Protein AF-A0A1X1TMJ6-F1 (afdb_monomer_lite)

pLDDT: mean 91.15, std 13.56, range [28.78, 98.31]

InterPro domains:
  IPR012309 DNA ligase, ATP-dependent, C-terminal [PF04679] (5-87)
  IPR012340 Nucleic acid-binding, OB-fold [G3DSA:2.40.50.140] (2-95)
  IPR012340 Nucleic acid-binding, OB-fold [SSF50249] (7-92)

Radius of gyration: 13.51 Å; chains: 1; bounding box: 33×28×32 Å

Secondary structure (DSSP, 8-state):
-----TT-BPP-----SS--HHHHHHHHHHHGGGEESS--BSSPPPHHHHTT--EE-TT--EEEE-SEE-TTSPEES-EEEEE-TT--GGG----

Organism: NCBI:txid188915

Sequence (95 aa):
MSAIKADGLRFVGRVGTGFTERQLAALKEMLAPLRTGESPFREPLARPDAKGVTFVEPTVVAEVRYSERTADGRLRQPSWRGLRPDKTPGEVEWE

Foldseek 3Di:
DAPPPPQFDADQDDADAADDPVRVVVCCVVQVVFFDPDARHNDDDDPVVPPPDTHGDPWWAFDWDADDQDPVGHGHPIYGDTTPPVDGPNPDDDD

Structure (mmCIF, N/CA/C/O backbone):
data_AF-A0A1X1TMJ6-F1
#
_entry.id   AF-A0A1X1TMJ6-F1
#
loop_
_atom_site.group_PDB
_atom_site.id
_atom_site.type_symbol
_atom_site.label_atom_id
_atom_site.label_alt_id
_atom_site.label_comp_id
_atom_site.label_asym_id
_atom_site.label_entity_id
_atom_site.label_seq_id
_atom_site.pdbx_PDB_ins_code
_atom_site.Cartn_x
_atom_site.Cartn_y
_atom_site.Cartn_z
_atom_site.occupancy
_atom_site.B_iso_or_equiv
_atom_site.auth_seq_id
_atom_site.auth_comp_id
_atom_site.auth_asym_id
_atom_site.auth_atom_id
_atom_site.pdbx_PDB_model_num
ATOM 1 N N . MET A 1 1 ? -21.508 -11.706 -4.835 1.00 28.78 1 MET A N 1
ATOM 2 C CA . MET A 1 1 ? -20.476 -12.719 -5.144 1.00 28.78 1 MET A CA 1
ATOM 3 C C . MET A 1 1 ? -19.283 -11.979 -5.722 1.00 28.78 1 MET A C 1
ATOM 5 O O . MET A 1 1 ? -19.422 -11.367 -6.770 1.00 28.78 1 MET A O 1
ATOM 9 N N . SER A 1 2 ? -18.186 -11.913 -4.966 1.00 34.38 2 SER A N 1
ATOM 10 C CA . SER A 1 2 ? -16.990 -11.137 -5.310 1.00 34.38 2 SER A CA 1
ATOM 11 C C . SER A 1 2 ? -16.199 -11.863 -6.396 1.00 34.38 2 SER A C 1
ATOM 13 O O . SER A 1 2 ? -15.724 -12.972 -6.165 1.00 34.38 2 SER A O 1
ATOM 15 N N . ALA A 1 3 ? -16.069 -11.256 -7.574 1.00 39.62 3 ALA A N 1
ATOM 16 C CA . ALA A 1 3 ? -15.170 -11.726 -8.619 1.00 39.62 3 ALA A CA 1
ATOM 17 C C . ALA A 1 3 ? -13.757 -11.195 -8.349 1.00 39.62 3 ALA A C 1
ATOM 19 O O . ALA A 1 3 ? -13.215 -10.392 -9.102 1.00 39.62 3 ALA A O 1
ATOM 20 N N . ILE A 1 4 ? -13.132 -11.685 -7.281 1.00 49.25 4 ILE A N 1
ATOM 21 C CA . ILE A 1 4 ? -11.691 -11.907 -7.362 1.00 49.25 4 ILE A CA 1
ATOM 22 C C . ILE A 1 4 ? -11.595 -13.112 -8.275 1.00 49.25 4 ILE A C 1
ATOM 24 O O . ILE A 1 4 ? -11.924 -14.226 -7.875 1.00 49.25 4 ILE A O 1
ATOM 28 N N . LYS A 1 5 ? -11.325 -12.840 -9.554 1.00 46.12 5 LYS A N 1
ATOM 29 C CA . LYS A 1 5 ? -11.083 -13.848 -10.587 1.00 46.12 5 LYS A CA 1
ATOM 30 C C . LYS A 1 5 ? -10.297 -15.014 -9.966 1.00 46.12 5 LYS A C 1
ATOM 32 O O . LYS A 1 5 ? -9.360 -14.770 -9.205 1.00 46.12 5 LYS A O 1
ATOM 37 N N . ALA A 1 6 ? -10.717 -16.251 -10.250 1.00 55.44 6 ALA A N 1
ATOM 38 C CA . ALA A 1 6 ? -10.228 -17.510 -9.662 1.00 55.44 6 ALA A CA 1
ATOM 39 C C . ALA A 1 6 ? -8.693 -17.732 -9.755 1.00 55.44 6 ALA A C 1
ATOM 41 O O . ALA A 1 6 ? -8.162 -18.734 -9.290 1.00 55.44 6 ALA A O 1
ATOM 42 N N . ASP A 1 7 ? -7.994 -16.783 -10.361 1.00 75.69 7 ASP A N 1
ATOM 43 C CA . ASP A 1 7 ? -6.587 -16.688 -10.682 1.00 75.69 7 ASP A CA 1
ATOM 44 C C . ASP A 1 7 ? -5.782 -15.748 -9.756 1.00 75.69 7 ASP A C 1
ATOM 46 O O . ASP A 1 7 ? -4.573 -15.701 -9.918 1.00 75.69 7 ASP A O 1
ATOM 50 N N . GLY A 1 8 ? -6.369 -15.061 -8.765 1.00 87.12 8 GLY A N 1
ATOM 51 C CA . GLY A 1 8 ? -5.627 -14.284 -7.747 1.00 87.12 8 GLY A CA 1
ATOM 52 C C . GLY A 1 8 ? -5.089 -12.914 -8.208 1.00 87.12 8 GLY A C 1
ATOM 53 O O . GLY A 1 8 ? -5.175 -12.536 -9.378 1.00 87.12 8 GLY A O 1
ATOM 54 N N . LEU A 1 9 ? -4.539 -12.120 -7.278 1.00 93.12 9 LEU A N 1
ATOM 55 C CA . LEU A 1 9 ? -4.054 -10.761 -7.564 1.00 93.12 9 LEU A CA 1
ATOM 56 C C . LEU A 1 9 ? -2.728 -10.758 -8.338 1.00 93.12 9 LEU A C 1
ATOM 58 O O . LEU A 1 9 ? -1.814 -11.526 -8.043 1.00 93.12 9 LEU A O 1
ATOM 62 N N . ARG A 1 10 ? -2.562 -9.819 -9.275 1.00 92.69 10 ARG A N 1
ATOM 63 C CA . ARG A 1 10 ? -1.252 -9.524 -9.878 1.00 92.69 10 ARG A CA 1
ATOM 64 C C . ARG A 1 10 ? -0.527 -8.474 -9.047 1.00 92.69 10 ARG A C 1
ATOM 66 O O . ARG A 1 10 ? -1.081 -7.414 -8.767 1.00 92.69 10 ARG A O 1
ATOM 73 N N . PHE A 1 11 ? 0.714 -8.754 -8.663 1.00 94.69 11 PHE A N 1
ATOM 74 C CA . PHE A 1 11 ? 1.536 -7.788 -7.945 1.00 94.69 11 PHE A CA 1
ATOM 75 C C . PHE A 1 11 ? 2.043 -6.701 -8.895 1.00 94.69 11 PHE A C 1
ATOM 77 O O . PHE A 1 11 ? 2.761 -6.989 -9.847 1.00 94.69 11 PHE A O 1
ATOM 84 N N . VAL A 1 12 ? 1.689 -5.447 -8.613 1.00 95.50 12 VAL A N 1
ATOM 85 C CA . VAL A 1 12 ? 2.035 -4.286 -9.455 1.00 95.50 12 VAL A CA 1
ATOM 86 C C . VAL A 1 12 ? 3.027 -3.334 -8.778 1.00 95.50 12 VAL A C 1
ATOM 88 O O . VAL A 1 12 ? 3.327 -2.269 -9.308 1.00 95.50 12 VAL A O 1
ATOM 91 N N . GLY A 1 13 ? 3.562 -3.712 -7.613 1.00 94.31 13 GLY A N 1
ATOM 92 C CA . GLY A 1 13 ? 4.543 -2.933 -6.858 1.00 94.31 13 GLY A CA 1
ATOM 93 C C . GLY A 1 13 ? 4.085 -2.549 -5.451 1.00 94.31 13 GLY A C 1
ATOM 94 O O . GLY A 1 13 ? 2.992 -2.892 -5.001 1.00 94.31 13 GLY A O 1
ATOM 95 N N . ARG A 1 14 ? 4.961 -1.831 -4.740 1.00 95.44 14 ARG A N 1
ATOM 96 C CA . ARG A 1 14 ? 4.736 -1.335 -3.374 1.00 95.44 14 ARG A CA 1
ATOM 97 C C . ARG A 1 14 ? 4.500 0.167 -3.399 1.00 95.44 14 ARG A C 1
ATOM 99 O O . ARG A 1 14 ? 5.181 0.883 -4.127 1.00 95.44 14 ARG A O 1
ATOM 106 N N . VAL A 1 15 ? 3.613 0.644 -2.532 1.00 97.19 15 VAL A N 1
ATOM 107 C CA . VAL A 1 15 ? 3.401 2.078 -2.297 1.00 97.19 15 VAL A CA 1
ATOM 108 C C . VAL A 1 15 ? 3.950 2.431 -0.923 1.00 97.19 15 VAL A C 1
ATOM 110 O O . VAL A 1 15 ? 3.547 1.834 0.071 1.00 97.19 15 VAL A O 1
ATOM 113 N N . GLY A 1 16 ? 4.896 3.370 -0.873 1.00 95.25 16 GLY A N 1
ATOM 114 C CA . GLY A 1 16 ? 5.585 3.766 0.364 1.00 95.25 16 GLY A CA 1
ATOM 115 C C . GLY A 1 16 ? 5.534 5.263 0.673 1.00 95.25 16 GLY A C 1
ATOM 116 O O . GLY A 1 16 ? 6.113 5.695 1.661 1.00 95.25 16 GLY A O 1
ATOM 117 N N . THR A 1 17 ? 4.871 6.061 -0.164 1.00 97.62 17 THR A N 1
ATOM 118 C CA . THR A 1 17 ? 4.800 7.527 -0.054 1.00 97.62 17 THR A CA 1
ATOM 119 C C . THR A 1 17 ? 3.355 8.010 -0.185 1.00 97.62 17 THR A C 1
ATOM 121 O O . THR A 1 17 ? 2.477 7.256 -0.605 1.00 97.62 17 THR A O 1
ATOM 124 N N . GLY A 1 18 ? 3.095 9.271 0.174 1.00 97.25 18 GLY A N 1
ATOM 125 C CA . GLY A 1 18 ? 1.765 9.893 0.066 1.00 97.25 18 GLY A CA 1
ATOM 126 C C . GLY A 1 18 ? 0.827 9.615 1.245 1.00 97.25 18 GLY A C 1
ATOM 127 O O . GLY A 1 18 ? -0.309 10.079 1.244 1.00 97.25 18 GLY A O 1
ATOM 128 N N . PHE A 1 19 ? 1.290 8.886 2.262 1.00 98.19 19 PHE A N 1
ATOM 129 C CA . PHE A 1 19 ? 0.546 8.678 3.499 1.00 98.19 19 PHE A CA 1
ATOM 130 C C . PHE A 1 19 ? 0.848 9.773 4.522 1.00 98.19 19 PHE A C 1
ATOM 132 O O . PHE A 1 19 ? 1.992 10.194 4.687 1.00 98.19 19 PHE A O 1
ATOM 139 N N . THR A 1 20 ? -0.172 10.158 5.276 1.00 97.75 20 THR A N 1
ATOM 140 C CA . THR A 1 20 ? -0.022 10.827 6.574 1.00 97.75 20 THR A CA 1
ATOM 141 C C . THR A 1 20 ? 0.072 9.788 7.694 1.00 97.75 20 THR A C 1
ATOM 143 O O . THR A 1 20 ? -0.423 8.667 7.554 1.00 97.75 20 THR A O 1
ATOM 146 N N . GLU A 1 21 ? 0.633 10.158 8.847 1.00 97.62 21 GLU A N 1
ATOM 147 C CA . GLU A 1 21 ? 0.692 9.269 10.021 1.00 97.62 21 GLU A CA 1
ATOM 148 C C . GLU A 1 21 ? -0.700 8.792 10.458 1.00 97.62 21 GLU A C 1
ATOM 150 O O . GLU A 1 21 ? -0.905 7.609 10.732 1.00 97.62 21 GLU A O 1
ATOM 155 N N . ARG A 1 22 ? -1.692 9.692 10.427 1.00 97.62 22 ARG A N 1
ATOM 156 C CA . ARG A 1 22 ? -3.092 9.365 10.730 1.00 97.62 22 ARG A CA 1
ATOM 157 C C . ARG A 1 22 ? -3.654 8.308 9.779 1.00 97.62 22 ARG A C 1
ATOM 159 O O . ARG A 1 22 ? -4.372 7.416 10.221 1.00 97.62 22 ARG A O 1
ATOM 166 N N . GLN A 1 23 ? -3.341 8.396 8.486 1.00 97.25 23 GLN A N 1
ATOM 167 C CA . GLN A 1 23 ? -3.774 7.392 7.512 1.00 97.25 23 GLN A CA 1
ATOM 168 C C . GLN A 1 23 ? -3.103 6.042 7.761 1.00 97.25 23 GLN A C 1
ATOM 170 O O . GLN A 1 23 ? -3.778 5.022 7.679 1.00 97.25 23 GLN A O 1
ATOM 175 N N . LEU A 1 24 ? -1.811 6.018 8.102 1.00 97.81 24 LEU A N 1
ATOM 176 C CA . LEU A 1 24 ? -1.116 4.772 8.439 1.00 97.81 24 LEU A CA 1
ATOM 177 C C . LEU A 1 24 ? -1.728 4.097 9.671 1.00 97.81 24 LEU A C 1
ATOM 179 O O . LEU A 1 24 ? -1.951 2.887 9.650 1.00 97.81 24 LEU A O 1
ATOM 183 N N . ALA A 1 25 ? -2.039 4.869 10.717 1.00 97.81 25 ALA A N 1
ATOM 184 C CA . ALA A 1 25 ? -2.707 4.355 11.911 1.00 97.81 25 ALA A CA 1
ATOM 185 C C . ALA A 1 25 ? -4.088 3.764 11.575 1.00 97.81 25 ALA A C 1
ATOM 187 O O . ALA A 1 25 ? -4.355 2.608 11.901 1.00 97.81 25 ALA A O 1
ATOM 188 N N . ALA A 1 26 ? -4.914 4.508 10.832 1.00 96.81 26 ALA A N 1
ATOM 189 C CA . ALA A 1 26 ? -6.241 4.051 10.419 1.00 96.81 26 ALA A CA 1
ATOM 190 C C . ALA A 1 26 ? -6.184 2.795 9.530 1.00 96.81 26 ALA A C 1
ATOM 192 O O . ALA A 1 26 ? -6.950 1.854 9.729 1.00 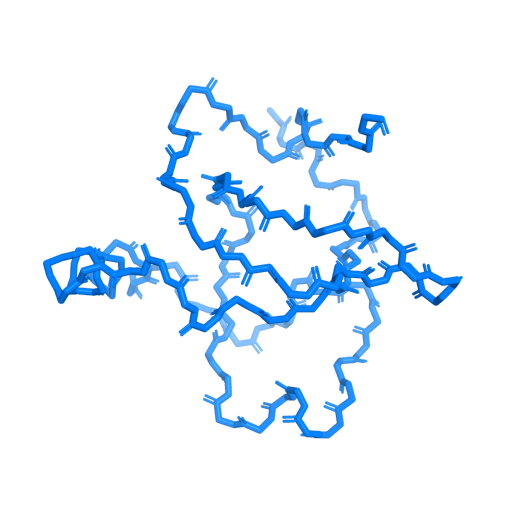96.81 26 ALA A O 1
ATOM 193 N N . LEU A 1 27 ? -5.248 2.741 8.575 1.00 97.31 27 LEU A N 1
ATOM 194 C CA . LEU A 1 27 ? -5.044 1.563 7.729 1.00 97.31 27 LEU A CA 1
ATOM 195 C C . LEU A 1 27 ? -4.622 0.350 8.555 1.00 97.31 27 LEU A C 1
ATOM 197 O O . LEU A 1 27 ? -5.108 -0.749 8.311 1.00 97.31 27 LEU A O 1
ATOM 201 N N . LYS A 1 28 ? -3.744 0.533 9.545 1.00 97.31 28 LYS A N 1
ATOM 202 C CA . LYS A 1 28 ? -3.300 -0.561 10.415 1.00 97.31 28 LYS A CA 1
ATOM 203 C C . LYS A 1 28 ? -4.466 -1.175 11.190 1.00 97.31 28 LYS A C 1
ATOM 205 O O . LYS A 1 28 ? -4.540 -2.398 11.268 1.00 97.31 28 LYS A O 1
ATOM 210 N N . GLU A 1 29 ? -5.347 -0.349 11.746 1.00 98.00 29 GLU A N 1
ATOM 211 C CA . GLU A 1 29 ? -6.538 -0.806 12.472 1.00 98.00 29 GLU A CA 1
ATOM 212 C C . GLU A 1 29 ? -7.533 -1.500 11.539 1.00 98.00 29 GLU A C 1
ATOM 214 O O . GLU A 1 29 ? -7.962 -2.617 11.818 1.00 98.00 29 GLU A O 1
ATOM 219 N N . MET A 1 30 ? -7.829 -0.886 10.391 1.00 97.56 30 MET A 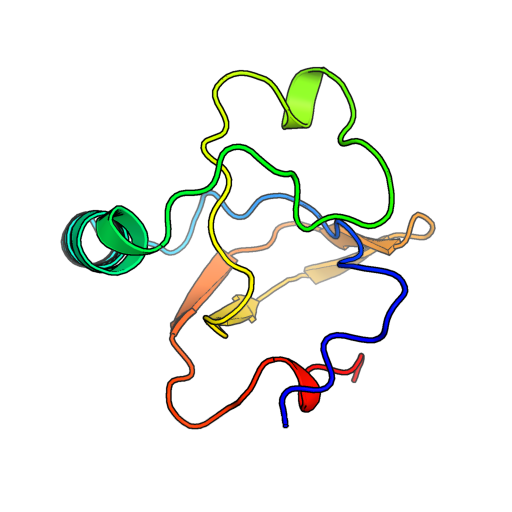N 1
ATOM 220 C CA . MET A 1 30 ? -8.765 -1.423 9.401 1.00 97.56 30 MET A CA 1
ATOM 221 C C . MET A 1 30 ? -8.294 -2.756 8.797 1.00 97.56 30 MET A C 1
ATOM 223 O O . MET A 1 30 ? -9.106 -3.645 8.556 1.00 97.56 30 MET A O 1
ATOM 227 N N . LEU A 1 31 ? -6.991 -2.911 8.547 1.00 97.88 31 LEU A N 1
ATOM 228 C CA . LEU A 1 31 ? -6.420 -4.119 7.942 1.00 97.88 31 LEU A CA 1
ATOM 229 C C . LEU A 1 31 ? -6.148 -5.239 8.957 1.00 97.88 31 LEU A C 1
ATOM 231 O O . LEU A 1 31 ? -5.991 -6.392 8.560 1.00 97.88 31 LEU A O 1
ATOM 235 N N . ALA A 1 32 ? -6.076 -4.935 10.257 1.00 98.19 32 ALA A N 1
ATOM 236 C CA . ALA A 1 32 ? -5.823 -5.928 11.301 1.00 98.19 32 ALA A CA 1
ATOM 237 C C . ALA A 1 32 ? -6.795 -7.129 11.298 1.00 98.19 32 ALA A C 1
ATOM 239 O O . ALA A 1 32 ? -6.293 -8.253 11.377 1.00 98.19 32 ALA A O 1
ATOM 240 N N . PRO A 1 33 ? -8.128 -6.956 11.183 1.00 98.06 33 PRO A N 1
ATOM 241 C CA . PRO A 1 33 ? -9.058 -8.086 11.133 1.00 98.06 33 PRO A CA 1
ATOM 242 C C . PRO A 1 33 ? -9.004 -8.873 9.817 1.00 98.06 33 PRO A C 1
ATOM 244 O O . PRO A 1 33 ? -9.491 -9.993 9.775 1.00 98.06 33 PRO A O 1
ATOM 247 N N . LEU A 1 34 ? -8.408 -8.315 8.759 1.00 97.75 34 LEU A N 1
ATOM 248 C CA . LEU A 1 34 ? -8.330 -8.950 7.440 1.00 97.75 34 LEU A CA 1
ATOM 249 C C . LEU A 1 34 ? -7.075 -9.808 7.265 1.00 97.75 34 LEU A C 1
ATOM 251 O O . LEU A 1 34 ? -6.834 -10.315 6.176 1.00 97.75 34 LEU A O 1
ATOM 255 N N . ARG A 1 35 ? -6.224 -9.931 8.287 1.00 97.81 35 ARG A N 1
ATOM 256 C CA . ARG A 1 35 ? -4.968 -10.681 8.181 1.00 97.81 35 ARG A CA 1
ATOM 257 C C . ARG A 1 35 ? -5.231 -12.141 7.836 1.00 97.81 35 ARG A C 1
ATOM 259 O O . ARG A 1 35 ? -6.042 -12.798 8.479 1.00 97.81 35 ARG A O 1
ATOM 266 N N . THR A 1 36 ? -4.463 -12.658 6.888 1.00 96.00 36 THR A N 1
ATOM 267 C CA . THR A 1 36 ? -4.519 -14.060 6.469 1.00 96.00 36 THR A CA 1
ATOM 268 C C . THR A 1 36 ? -3.115 -14.652 6.375 1.00 96.00 36 THR A C 1
ATOM 270 O O . THR A 1 36 ? -2.130 -13.938 6.167 1.00 96.00 36 THR A O 1
ATOM 273 N N . GLY A 1 37 ? -3.020 -15.969 6.569 1.00 94.12 37 GLY A N 1
ATOM 274 C CA . GLY A 1 37 ? -1.793 -16.732 6.337 1.00 94.12 37 GLY A CA 1
ATOM 275 C C . GLY A 1 37 ? -1.550 -17.051 4.860 1.00 94.12 37 GLY A C 1
ATOM 276 O O . GLY A 1 37 ? -0.434 -17.415 4.494 1.00 94.12 37 GLY A O 1
ATOM 277 N N . GLU A 1 38 ? -2.570 -16.901 4.012 1.00 92.38 38 GLU A N 1
ATOM 278 C CA . GLU A 1 38 ? -2.504 -17.229 2.589 1.00 92.38 38 GLU A CA 1
ATOM 279 C C . GLU A 1 38 ? -2.214 -15.988 1.739 1.00 92.38 38 GLU A C 1
ATOM 281 O O . GLU A 1 38 ? -2.771 -14.910 1.949 1.00 92.38 38 GLU A O 1
ATOM 286 N N . SER A 1 39 ? -1.327 -16.132 0.753 1.00 94.88 39 SER A N 1
ATOM 287 C CA . SER A 1 39 ? -1.035 -15.054 -0.193 1.00 94.88 39 SER A CA 1
ATOM 288 C C . SER A 1 39 ? -2.220 -14.855 -1.146 1.00 94.88 39 SER A C 1
ATOM 290 O O . SER A 1 39 ? -2.582 -15.803 -1.840 1.00 94.88 39 SER A O 1
ATOM 292 N N . PRO A 1 40 ? -2.768 -13.631 -1.282 1.00 94.19 40 PRO A N 1
ATOM 293 C CA . PRO A 1 40 ? -3.825 -13.350 -2.253 1.00 94.19 40 PRO A CA 1
ATOM 294 C C . PRO A 1 40 ? -3.296 -13.186 -3.686 1.00 94.19 40 PRO A C 1
ATOM 296 O O . PRO A 1 40 ? -4.081 -13.011 -4.619 1.00 94.19 40 PRO A O 1
ATOM 299 N N . PHE A 1 41 ? -1.973 -13.172 -3.876 1.00 95.38 41 PHE A N 1
ATOM 300 C CA . PHE A 1 41 ? -1.351 -13.013 -5.187 1.00 95.38 41 PHE A CA 1
ATOM 301 C C . PHE A 1 41 ? -1.340 -14.321 -5.977 1.00 95.38 41 PHE A C 1
ATOM 303 O O . PHE A 1 41 ? -1.033 -15.378 -5.430 1.00 95.38 41 PHE A O 1
ATOM 310 N N . ARG A 1 42 ? -1.603 -14.210 -7.284 1.00 93.06 42 ARG A N 1
ATOM 311 C CA . ARG A 1 42 ? -1.532 -15.296 -8.271 1.00 93.06 42 ARG A CA 1
ATOM 312 C C . ARG A 1 42 ? -0.173 -15.977 -8.290 1.00 93.06 42 ARG A C 1
ATOM 314 O O . ARG A 1 42 ? -0.07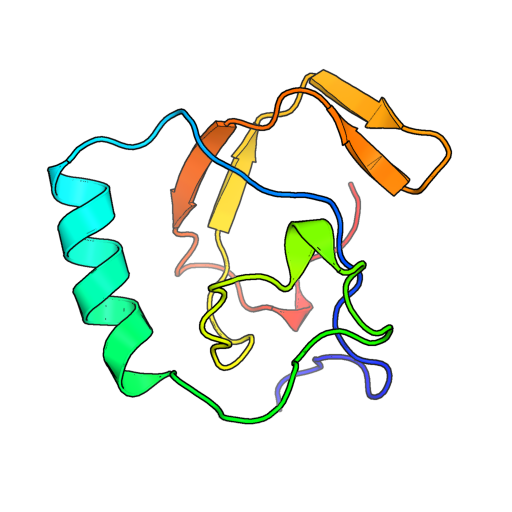2 -17.195 -8.370 1.00 93.06 42 ARG A O 1
ATOM 321 N N . GLU A 1 43 ? 0.866 -15.154 -8.291 1.00 91.94 43 GLU A N 1
ATOM 322 C CA . GLU A 1 43 ? 2.255 -15.580 -8.335 1.00 91.94 43 GLU A CA 1
ATOM 323 C C . GLU A 1 43 ? 2.913 -15.262 -6.992 1.00 91.94 43 GLU A C 1
ATOM 325 O O . GLU A 1 43 ? 2.620 -14.214 -6.400 1.00 91.94 43 GLU A O 1
ATOM 330 N N . PRO A 1 44 ? 3.816 -16.127 -6.498 1.00 92.06 44 PRO A N 1
ATOM 331 C CA . PRO A 1 44 ? 4.590 -15.825 -5.308 1.00 92.06 44 PRO A CA 1
ATOM 332 C C . PRO A 1 44 ? 5.350 -14.507 -5.465 1.00 92.06 44 PRO A C 1
ATOM 334 O O . PRO A 1 44 ? 6.007 -14.263 -6.478 1.00 92.06 44 PRO A O 1
ATOM 337 N N . LEU A 1 45 ? 5.308 -13.669 -4.431 1.00 92.69 45 LEU A N 1
ATOM 338 C CA . LEU A 1 45 ? 6.116 -12.456 -4.400 1.00 92.69 45 LEU A CA 1
ATOM 339 C C . LEU A 1 45 ? 7.609 -12.808 -4.426 1.00 92.69 45 LEU A C 1
ATOM 341 O O . LEU A 1 45 ? 8.061 -13.743 -3.759 1.00 92.69 45 LEU A O 1
ATOM 345 N N . ALA A 1 46 ? 8.399 -12.008 -5.144 1.00 91.50 46 ALA A N 1
ATOM 346 C CA . ALA A 1 46 ? 9.851 -12.108 -5.089 1.00 91.50 46 ALA A CA 1
ATOM 347 C C . ALA A 1 46 ? 10.346 -11.904 -3.644 1.00 91.50 46 ALA A C 1
ATOM 349 O O . ALA A 1 46 ? 9.759 -11.142 -2.876 1.00 91.50 46 ALA A O 1
ATOM 350 N N . ARG A 1 47 ? 11.460 -12.550 -3.263 1.00 90.31 47 ARG A N 1
ATOM 351 C CA . ARG A 1 47 ? 11.981 -12.509 -1.878 1.00 90.31 47 ARG A CA 1
ATOM 352 C C . ARG A 1 47 ? 12.079 -11.098 -1.268 1.00 90.31 47 ARG A C 1
ATOM 354 O O . ARG A 1 47 ? 11.693 -10.959 -0.107 1.00 90.31 47 ARG A O 1
ATOM 361 N N . PRO A 1 48 ? 12.570 -10.063 -1.981 1.00 90.75 48 PRO A N 1
ATOM 362 C CA . PRO A 1 48 ? 12.624 -8.708 -1.430 1.00 90.75 48 PRO A CA 1
ATOM 363 C C . PRO A 1 48 ? 11.240 -8.135 -1.111 1.00 90.75 48 PRO A C 1
ATOM 365 O O . PRO A 1 48 ? 11.085 -7.426 -0.120 1.00 90.75 48 PRO A O 1
ATOM 368 N N . ASP A 1 49 ? 10.236 -8.480 -1.917 1.00 91.25 49 ASP A N 1
ATOM 369 C CA . ASP A 1 49 ? 8.866 -7.999 -1.766 1.00 91.25 49 ASP A CA 1
ATOM 370 C C . ASP A 1 49 ? 8.098 -8.769 -0.691 1.00 91.25 49 ASP A C 1
ATOM 372 O O . ASP A 1 49 ? 7.274 -8.168 -0.010 1.00 91.25 49 ASP A O 1
ATOM 376 N N . ALA A 1 50 ? 8.402 -10.057 -0.495 1.00 91.50 50 ALA A N 1
ATOM 377 C CA . ALA A 1 50 ? 7.757 -10.922 0.496 1.00 91.50 50 ALA A CA 1
ATOM 378 C C . ALA A 1 50 ? 8.263 -10.711 1.937 1.00 91.50 50 ALA A C 1
ATOM 380 O O . ALA A 1 50 ? 7.577 -11.048 2.905 1.00 91.50 50 ALA A O 1
ATOM 381 N N . LYS A 1 51 ? 9.484 -10.188 2.113 1.00 92.56 51 LYS A N 1
ATOM 382 C CA . LYS A 1 51 ? 10.119 -10.086 3.433 1.00 92.56 51 LYS A CA 1
ATOM 383 C C . LYS A 1 51 ? 9.348 -9.129 4.351 1.00 92.56 51 LYS A C 1
ATOM 385 O O . LYS A 1 51 ? 9.207 -7.947 4.051 1.00 92.56 51 LYS A O 1
ATOM 390 N N . GLY A 1 52 ? 8.912 -9.638 5.507 1.00 91.81 52 GLY A N 1
ATOM 391 C CA . GLY A 1 52 ? 8.226 -8.848 6.538 1.00 91.81 52 GLY A CA 1
ATOM 392 C C . GLY A 1 52 ? 6.817 -8.390 6.150 1.00 91.81 52 GLY A C 1
ATOM 393 O O . GLY A 1 52 ? 6.288 -7.473 6.773 1.00 91.81 52 GLY A O 1
ATOM 394 N N . VAL A 1 53 ? 6.218 -8.992 5.118 1.00 95.19 53 VAL A N 1
ATOM 395 C CA . VAL A 1 53 ? 4.844 -8.697 4.705 1.00 95.19 53 VAL A CA 1
ATOM 396 C C . VAL A 1 53 ? 3.853 -9.460 5.577 1.00 95.19 53 VAL A C 1
ATOM 398 O O . VAL A 1 53 ? 4.064 -10.618 5.923 1.00 95.19 53 VAL A O 1
ATOM 401 N N . THR A 1 54 ? 2.754 -8.796 5.922 1.00 96.62 54 THR A N 1
ATOM 402 C CA . THR A 1 54 ? 1.541 -9.438 6.435 1.00 96.62 54 THR A CA 1
ATOM 403 C C . THR A 1 54 ? 0.517 -9.441 5.310 1.00 96.62 54 THR A C 1
ATOM 405 O O . THR A 1 54 ? 0.190 -8.372 4.792 1.00 96.62 54 THR A O 1
ATOM 408 N N . PHE A 1 55 ? 0.038 -10.618 4.914 1.0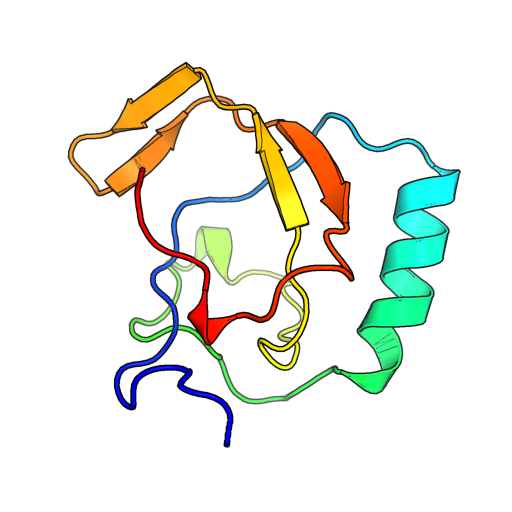0 97.31 55 PHE A N 1
ATOM 409 C CA . PHE A 1 55 ? -1.028 -10.715 3.924 1.00 97.31 55 PHE A CA 1
ATOM 410 C C . PHE A 1 55 ? -2.378 -10.381 4.549 1.00 97.31 55 PHE A C 1
ATOM 412 O O . PHE A 1 55 ? -2.610 -10.605 5.739 1.00 97.31 55 PHE A O 1
ATOM 419 N N . VAL A 1 56 ? -3.258 -9.819 3.727 1.00 97.56 56 VAL A N 1
ATOM 420 C CA . VAL A 1 56 ? -4.632 -9.488 4.091 1.00 97.56 56 VAL A CA 1
ATOM 421 C C . VAL A 1 56 ? -5.578 -9.999 3.020 1.00 97.56 56 VAL A C 1
ATOM 423 O O . VAL A 1 56 ? -5.180 -10.152 1.861 1.00 97.56 56 VAL A O 1
ATOM 426 N N . GLU A 1 57 ? -6.824 -10.241 3.403 1.00 96.25 57 GLU A N 1
ATOM 427 C CA . GLU A 1 57 ? -7.878 -10.553 2.458 1.00 96.25 57 GLU A CA 1
ATOM 428 C C . GLU A 1 57 ? -8.008 -9.424 1.418 1.00 96.25 57 GLU A C 1
ATOM 430 O O . GLU A 1 57 ? -8.030 -8.240 1.772 1.00 96.25 57 GLU A O 1
ATOM 435 N N . PRO A 1 58 ? -8.091 -9.765 0.124 1.00 95.38 58 PRO A N 1
ATOM 436 C CA . PRO A 1 58 ? -8.093 -8.805 -0.978 1.00 95.38 58 PRO A CA 1
ATOM 437 C C . PRO A 1 58 ? -9.457 -8.118 -1.181 1.00 95.38 58 PRO A C 1
ATOM 439 O O . PRO 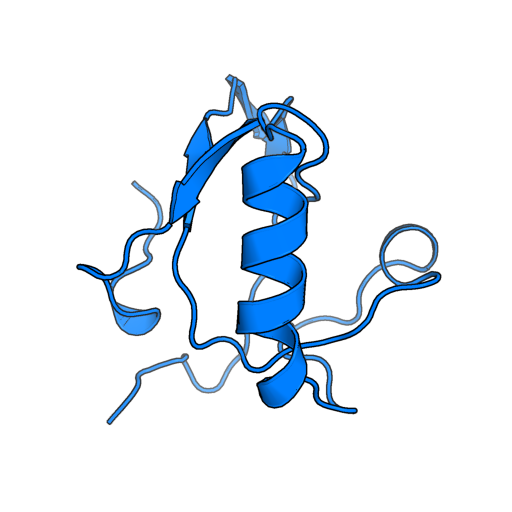A 1 58 ? -10.002 -8.093 -2.280 1.00 95.38 58 PRO A O 1
ATOM 442 N N . THR A 1 59 ? -10.026 -7.558 -0.113 1.00 94.94 59 THR A N 1
ATOM 443 C CA . THR A 1 59 ? -11.377 -6.967 -0.084 1.00 94.94 59 THR A CA 1
ATOM 444 C C . THR A 1 59 ? -11.385 -5.438 -0.122 1.00 94.94 59 THR A C 1
ATOM 446 O O . THR A 1 59 ? -12.430 -4.835 -0.353 1.00 94.94 59 THR A O 1
ATOM 449 N N . VAL A 1 60 ? -10.228 -4.800 0.070 1.00 95.94 60 VAL A N 1
ATOM 450 C CA . VAL A 1 60 ? -10.093 -3.342 0.180 1.00 95.94 60 VAL A CA 1
ATOM 451 C C . VAL A 1 60 ? -9.563 -2.747 -1.120 1.00 95.94 60 VAL A C 1
ATOM 453 O O . VAL A 1 60 ? -8.506 -3.146 -1.607 1.00 95.94 60 VAL A O 1
ATOM 456 N N . VAL A 1 61 ? -10.258 -1.734 -1.642 1.00 97.12 61 VAL A N 1
ATOM 457 C CA . VAL A 1 61 ? -9.814 -0.962 -2.809 1.00 97.12 61 VAL A CA 1
ATOM 458 C C . VAL A 1 61 ? -9.212 0.367 -2.367 1.00 97.12 61 VAL A C 1
ATOM 460 O O . VAL A 1 61 ? -9.721 1.058 -1.480 1.00 97.12 61 VAL A O 1
ATOM 463 N N . ALA A 1 62 ? -8.115 0.738 -3.016 1.00 96.75 62 ALA A N 1
ATOM 464 C CA . ALA A 1 62 ? -7.446 2.007 -2.818 1.00 96.75 62 ALA A CA 1
ATOM 465 C C . ALA A 1 62 ? -7.044 2.624 -4.151 1.00 96.75 62 ALA A C 1
ATOM 467 O O . ALA A 1 62 ? -6.899 1.943 -5.165 1.00 96.75 62 ALA A O 1
ATOM 468 N N . GLU A 1 63 ? -6.832 3.929 -4.118 1.00 96.88 63 GLU A N 1
ATOM 469 C CA . GLU A 1 63 ? -6.354 4.709 -5.236 1.00 96.88 63 GLU A CA 1
ATOM 470 C C . GLU A 1 63 ? -4.913 5.159 -5.005 1.00 96.88 63 GLU A C 1
ATOM 472 O O . GLU A 1 63 ? -4.522 5.595 -3.914 1.00 96.88 63 GLU A O 1
ATOM 477 N N . VAL A 1 64 ? -4.128 5.071 -6.074 1.00 97.31 64 VAL A N 1
ATOM 478 C CA . VAL A 1 64 ? -2.718 5.445 -6.111 1.00 97.31 64 VAL A CA 1
ATOM 479 C C . VAL A 1 64 ? -2.468 6.302 -7.345 1.00 97.31 64 VAL A C 1
ATOM 481 O O . VAL A 1 64 ? -3.086 6.101 -8.388 1.00 97.31 64 VAL A O 1
ATOM 484 N N . ARG A 1 65 ? -1.548 7.258 -7.240 1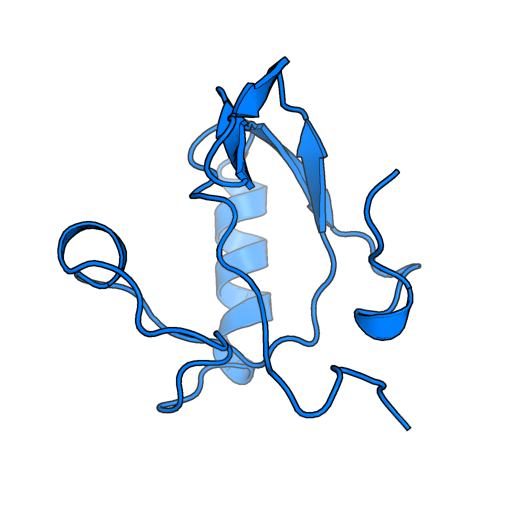.00 97.12 65 ARG A N 1
ATOM 485 C CA . ARG A 1 65 ? -0.979 7.955 -8.400 1.00 97.12 65 ARG A CA 1
ATOM 486 C C . ARG A 1 65 ? 0.343 7.307 -8.759 1.00 97.12 65 ARG A C 1
ATOM 488 O O . ARG A 1 65 ? 1.075 6.922 -7.856 1.00 97.12 65 ARG A O 1
ATOM 495 N N . TYR A 1 66 ? 0.670 7.228 -10.038 1.00 97.31 66 TYR A N 1
ATOM 496 C CA . TYR A 1 66 ? 1.931 6.679 -10.535 1.00 97.31 66 TYR A CA 1
ATOM 497 C C . TYR A 1 66 ? 2.352 7.437 -11.800 1.00 97.31 66 TYR A C 1
ATOM 499 O O . TYR A 1 66 ? 1.516 8.103 -12.412 1.00 97.31 66 TYR A O 1
ATOM 507 N N . SER A 1 67 ? 3.635 7.383 -12.168 1.00 96.12 67 SER A N 1
ATOM 508 C CA . SER A 1 67 ? 4.136 8.094 -13.354 1.00 96.12 67 SER A CA 1
ATOM 509 C C . SER A 1 67 ? 3.945 7.300 -14.641 1.00 96.12 67 SER A C 1
ATOM 511 O O . SER A 1 67 ? 3.475 7.844 -15.633 1.00 96.12 67 SER A O 1
ATOM 513 N N . GLU A 1 68 ? 4.269 6.009 -14.624 1.00 94.56 68 GLU A N 1
ATOM 514 C CA . GLU A 1 68 ? 4.069 5.116 -15.765 1.00 94.56 68 GLU A CA 1
ATOM 515 C C . GLU A 1 68 ? 3.908 3.656 -15.331 1.00 94.56 68 GLU A C 1
ATOM 517 O O . GLU A 1 68 ? 4.235 3.279 -14.197 1.00 94.56 68 GLU A O 1
ATOM 522 N N . ARG A 1 69 ? 3.432 2.831 -16.267 1.00 94.75 69 ARG A N 1
ATOM 523 C CA . ARG A 1 69 ? 3.491 1.373 -16.171 1.00 94.75 69 ARG A CA 1
ATOM 524 C C . ARG A 1 69 ? 4.753 0.883 -16.862 1.00 94.75 69 ARG A C 1
ATOM 526 O O . ARG A 1 69 ? 5.023 1.242 -18.003 1.00 94.75 69 ARG A O 1
ATOM 533 N N . THR A 1 70 ? 5.513 0.051 -16.171 1.00 92.75 70 THR A N 1
ATOM 534 C CA . THR A 1 70 ? 6.709 -0.572 -16.728 1.00 92.75 70 THR A CA 1
ATOM 535 C C . THR A 1 70 ? 6.339 -1.750 -17.634 1.00 92.75 70 THR A C 1
ATOM 537 O O . THR A 1 70 ? 5.234 -2.293 -17.553 1.00 92.75 70 THR A O 1
ATOM 540 N N . ALA A 1 71 ? 7.273 -2.179 -18.489 1.00 91.88 71 ALA A N 1
ATOM 541 C CA . ALA A 1 71 ? 7.065 -3.313 -19.395 1.00 91.88 71 ALA A CA 1
ATOM 542 C C . ALA A 1 71 ? 6.781 -4.638 -18.655 1.00 91.88 71 ALA A C 1
ATOM 544 O O . ALA A 1 71 ? 6.071 -5.493 -19.174 1.00 91.88 71 ALA A O 1
ATOM 545 N N . ASP A 1 72 ? 7.281 -4.786 -17.425 1.00 88.12 72 ASP A N 1
ATOM 546 C CA . ASP A 1 72 ? 7.003 -5.909 -16.519 1.00 88.12 72 ASP A CA 1
ATOM 547 C C . ASP A 1 72 ? 5.708 -5.730 -15.701 1.00 88.12 72 ASP A C 1
ATOM 549 O O . ASP A 1 72 ? 5.445 -6.487 -14.769 1.00 88.12 72 ASP A O 1
ATOM 553 N N . GLY A 1 73 ? 4.874 -4.741 -16.040 1.00 90.00 73 GLY A N 1
ATOM 554 C CA . GLY A 1 73 ? 3.537 -4.571 -15.470 1.00 90.00 73 GLY A CA 1
ATOM 555 C C . GLY A 1 73 ? 3.499 -3.950 -14.072 1.00 90.00 73 GLY A C 1
ATOM 556 O O . GLY A 1 73 ? 2.485 -4.083 -13.383 1.00 90.00 73 GLY A O 1
ATOM 557 N N . ARG A 1 74 ? 4.567 -3.263 -13.646 1.00 93.44 74 ARG A N 1
ATOM 558 C CA . ARG A 1 74 ? 4.651 -2.571 -12.351 1.00 93.44 74 ARG A CA 1
ATOM 559 C C . ARG A 1 74 ? 4.366 -1.079 -12.482 1.00 93.44 74 ARG A C 1
ATOM 561 O O . ARG A 1 74 ? 4.482 -0.491 -13.554 1.00 93.44 74 ARG A O 1
ATOM 568 N N . LEU A 1 75 ? 4.011 -0.452 -11.367 1.00 95.81 75 LEU A N 1
ATOM 569 C CA . LEU A 1 75 ? 3.838 0.994 -11.269 1.00 95.81 75 LEU A CA 1
ATOM 570 C C . LEU A 1 75 ? 5.172 1.663 -10.933 1.00 95.81 75 LEU A C 1
ATOM 572 O O . LEU A 1 75 ? 5.824 1.306 -9.946 1.00 95.81 75 LEU A O 1
ATOM 576 N N . ARG A 1 76 ? 5.564 2.674 -11.714 1.00 96.38 76 ARG A N 1
ATOM 577 C CA . ARG A 1 76 ? 6.716 3.524 -11.397 1.00 96.38 76 ARG A CA 1
ATOM 578 C C . ARG A 1 76 ? 6.299 4.676 -10.484 1.00 96.38 76 ARG A C 1
ATOM 580 O O . ARG A 1 76 ? 5.307 5.355 -10.735 1.00 96.38 76 ARG A O 1
ATOM 587 N N . GLN A 1 77 ? 7.097 4.896 -9.434 1.00 96.69 77 GLN A N 1
ATOM 588 C CA . GLN A 1 77 ? 6.927 5.982 -8.456 1.00 96.69 77 GLN A CA 1
ATOM 589 C C . GLN A 1 77 ? 5.488 6.107 -7.910 1.00 96.69 77 GLN A C 1
ATOM 591 O O . GLN A 1 77 ? 4.924 7.205 -7.919 1.00 96.69 77 GLN A O 1
ATOM 596 N N . PRO A 1 78 ? 4.861 5.011 -7.443 1.00 97.88 78 PRO A N 1
ATOM 597 C CA . PRO A 1 78 ? 3.504 5.095 -6.946 1.00 97.88 78 PRO A CA 1
ATOM 598 C C . PRO A 1 78 ? 3.445 5.845 -5.608 1.00 97.88 78 PRO A C 1
ATOM 600 O O . PRO A 1 78 ? 4.314 5.689 -4.747 1.00 97.88 78 PRO A O 1
ATOM 603 N N . SER A 1 79 ? 2.380 6.616 -5.416 1.00 98.31 79 SER A N 1
ATOM 604 C CA . SER A 1 79 ? 2.067 7.339 -4.183 1.00 98.31 79 SER A CA 1
ATOM 605 C C . SER A 1 79 ? 0.598 7.162 -3.817 1.00 98.31 79 SER A C 1
ATOM 607 O O . SER A 1 79 ? -0.280 7.087 -4.679 1.00 98.31 79 SER A O 1
ATOM 609 N N . TRP A 1 80 ? 0.335 7.057 -2.520 1.00 98.25 80 TRP A N 1
ATOM 610 C CA . TRP A 1 80 ? -1.000 6.868 -1.974 1.00 98.25 80 TRP A CA 1
ATOM 611 C C . TRP A 1 80 ? -1.892 8.084 -2.225 1.00 98.25 80 TRP A C 1
ATOM 613 O O . TRP A 1 80 ? -1.464 9.220 -2.012 1.00 98.25 80 TRP A O 1
ATOM 623 N N . ARG A 1 81 ? -3.144 7.848 -2.637 1.00 97.69 81 ARG A N 1
ATOM 624 C CA . ARG A 1 81 ? -4.170 8.897 -2.748 1.00 97.69 81 ARG A CA 1
ATOM 625 C C . ARG A 1 81 ? -5.290 8.716 -1.726 1.00 97.69 81 ARG A C 1
ATOM 627 O O . ARG A 1 81 ? -5.751 9.706 -1.163 1.00 97.69 81 ARG A O 1
ATOM 634 N N . GLY A 1 82 ? -5.722 7.483 -1.466 1.00 96.56 82 GLY A N 1
ATOM 635 C CA . GLY A 1 82 ? -6.790 7.218 -0.500 1.00 96.56 82 GLY A CA 1
ATOM 636 C C . GLY A 1 82 ? -7.486 5.879 -0.701 1.00 96.56 82 GLY A C 1
ATOM 637 O O . GLY A 1 82 ? -7.269 5.197 -1.694 1.00 96.56 82 GLY A O 1
ATOM 638 N N . LEU A 1 83 ? -8.346 5.517 0.249 1.00 97.06 83 LEU A N 1
ATOM 639 C CA . LEU A 1 83 ? -9.251 4.375 0.113 1.00 97.06 83 LEU A CA 1
ATOM 640 C C . LEU A 1 83 ? -10.408 4.709 -0.832 1.00 97.06 83 LEU A C 1
ATOM 642 O O . LEU A 1 83 ? -10.817 5.867 -0.932 1.00 97.06 83 LEU A O 1
ATOM 646 N N . ARG A 1 84 ? -10.957 3.679 -1.477 1.00 97.31 84 ARG A N 1
ATOM 647 C CA . ARG A 1 84 ? -12.132 3.758 -2.352 1.00 97.31 84 ARG A CA 1
ATOM 648 C C . ARG A 1 84 ? -13.231 2.831 -1.829 1.00 97.31 84 ARG A C 1
ATOM 650 O O . ARG A 1 84 ? -13.452 1.774 -2.411 1.00 97.31 84 ARG A O 1
ATOM 657 N N . PRO A 1 85 ? -13.900 3.184 -0.713 1.00 95.31 85 PRO A N 1
ATOM 658 C CA . PRO A 1 85 ? -14.990 2.370 -0.164 1.00 95.31 85 PRO A CA 1
ATOM 659 C C . PRO A 1 85 ? -16.209 2.304 -1.097 1.00 95.31 85 PRO A C 1
ATOM 661 O O . PRO A 1 85 ? -17.099 1.488 -0.892 1.00 95.31 85 PRO A O 1
ATOM 664 N N . ASP A 1 86 ? -16.246 3.167 -2.112 1.00 95.88 86 ASP A N 1
ATOM 665 C CA . ASP A 1 86 ? -17.227 3.186 -3.190 1.00 95.88 86 ASP A CA 1
ATOM 666 C C . ASP A 1 86 ? -16.976 2.127 -4.277 1.00 95.88 86 ASP A C 1
ATOM 668 O O . ASP A 1 86 ? -17.833 1.948 -5.136 1.00 95.88 86 ASP A O 1
ATOM 672 N N . LYS A 1 87 ? -15.826 1.437 -4.255 1.00 94.31 87 LYS A N 1
ATOM 673 C CA . LYS A 1 87 ? -15.459 0.402 -5.229 1.00 94.31 87 LYS A CA 1
ATOM 674 C C . LYS A 1 87 ? -15.267 -0.958 -4.569 1.00 94.31 87 LYS A C 1
ATOM 676 O O . LYS A 1 87 ? -14.732 -1.072 -3.466 1.00 94.31 87 LYS A O 1
ATOM 681 N N . THR A 1 88 ? -15.609 -2.005 -5.305 1.00 93.81 88 THR A N 1
ATOM 682 C CA . THR A 1 88 ? -15.307 -3.396 -4.968 1.00 93.81 88 THR A CA 1
ATOM 683 C C . THR A 1 88 ? -14.091 -3.906 -5.752 1.00 93.81 88 THR A C 1
ATOM 685 O O . THR A 1 88 ? -13.797 -3.402 -6.838 1.00 93.81 88 THR A O 1
ATOM 688 N N . PRO A 1 89 ? -13.364 -4.926 -5.251 1.00 92.06 89 PRO A N 1
ATOM 689 C CA . PRO A 1 89 ? -12.188 -5.463 -5.944 1.00 92.06 89 PRO A CA 1
ATOM 690 C C . PRO A 1 89 ? -12.459 -5.945 -7.376 1.00 92.06 89 PRO A C 1
ATOM 692 O O . PRO A 1 89 ? -11.581 -5.842 -8.227 1.00 92.06 89 PRO A O 1
ATOM 695 N N . GLY A 1 90 ? -13.670 -6.441 -7.656 1.00 89.50 90 GLY A N 1
ATOM 696 C CA . GLY A 1 90 ? -14.061 -6.911 -8.990 1.00 89.50 90 GLY A CA 1
ATOM 697 C C . GLY A 1 90 ? -14.230 -5.795 -10.026 1.00 89.50 90 GLY A C 1
ATOM 698 O O . GLY A 1 90 ? -14.263 -6.084 -11.215 1.00 89.50 90 GLY A O 1
ATOM 699 N N . GLU A 1 91 ? -14.309 -4.536 -9.588 1.00 90.75 91 GLU A N 1
ATOM 700 C CA . GLU A 1 91 ? -14.395 -3.352 -10.455 1.00 90.75 91 GLU A CA 1
ATOM 701 C C . GLU A 1 91 ? -13.013 -2.756 -10.774 1.00 90.75 91 GLU A C 1
ATOM 703 O O . GLU A 1 91 ? -12.911 -1.741 -11.465 1.00 90.75 91 GLU A O 1
ATOM 708 N N . VAL A 1 92 ? -11.934 -3.339 -10.235 1.00 91.81 92 VAL A N 1
ATOM 709 C CA . VAL A 1 92 ? -10.567 -2.863 -10.464 1.00 91.81 92 VAL A CA 1
ATOM 710 C C . VAL A 1 92 ? -10.016 -3.496 -11.735 1.00 91.81 92 VAL A C 1
ATOM 712 O O . VAL A 1 92 ? -9.512 -4.621 -11.739 1.00 91.81 92 VAL A O 1
ATOM 715 N N . GLU A 1 93 ? -10.073 -2.729 -12.815 1.00 87.75 93 GLU A N 1
ATOM 716 C CA . GLU A 1 93 ? -9.453 -3.060 -14.092 1.00 87.75 93 GLU A CA 1
ATOM 717 C C . GLU A 1 93 ? -8.348 -2.057 -14.431 1.00 87.75 93 GLU A C 1
ATOM 719 O O . GLU A 1 93 ? -8.206 -1.010 -13.795 1.00 87.75 93 GLU A O 1
ATOM 724 N N . TRP A 1 94 ? -7.517 -2.407 -15.410 1.00 85.19 94 TRP A N 1
ATOM 725 C CA . TRP A 1 94 ? -6.584 -1.440 -15.967 1.00 85.19 94 TRP A CA 1
ATOM 726 C C . TRP A 1 94 ? -7.371 -0.421 -16.787 1.00 85.19 94 TRP A C 1
ATOM 728 O O . TRP A 1 94 ? -8.101 -0.823 -17.690 1.00 85.19 94 TRP A O 1
ATOM 738 N N . GLU A 1 95 ? -7.199 0.860 -16.466 1.00 71.06 95 GLU A N 1
ATOM 739 C CA . GLU A 1 95 ? -7.566 1.963 -17.363 1.00 71.06 95 GLU A CA 1
ATOM 740 C C . GLU A 1 95 ? -6.710 1.946 -18.639 1.00 71.06 95 GLU A C 1
ATOM 742 O O . GLU A 1 95 ? -5.528 1.510 -18.566 1.00 71.06 95 GLU A O 1
#